Protein AF-A0A524F228-F1 (afdb_monomer_lite)

Radius of gyration: 14.67 Å; chains: 1; bounding box: 42×39×31 Å

pLDDT: mean 87.29, std 14.44, range [35.09, 97.94]

Sequence (107 aa):
MENSSEKLYVGCDLGTSTIKISCGDIKYLIPSIIGEINPGWNEASFDKSLENNLVITEGRDSYYIGELARMQSEVKRALASDGQMKSAEETYIALKAALGLFIDNDG

Foldseek 3Di:
DDPPPPDFDKDWDQDQQWIWIDTVPDIATFGQKKAADDPPDPDDDPDPDLRQAFWDDDPPGIITTGNCRVPGHPGMDGQDDPRGGPDPVVSVRNVVSVVVVPVPPPD

Secondary structure (DSSP, 8-state):
----------EEEE-SSEEEEEETTEEEEEESEEEE--TT--S--S---GGGS-EEEETTEEEEETHHHHHH-SSEEESEETTEES-HHHHHHHHHHHHHTTT----

Structure (mmCIF, N/CA/C/O backbone):
data_AF-A0A524F228-F1
#
_entry.id   AF-A0A524F228-F1
#
loop_
_atom_site.group_PDB
_atom_site.id
_atom_site.type_symbol
_atom_site.label_atom_id
_atom_site.label_alt_id
_atom_site.label_comp_id
_atom_site.label_asym_id
_atom_site.label_entity_id
_atom_site.label_seq_id
_atom_site.pdbx_PDB_ins_code
_atom_site.Cartn_x
_atom_site.Cartn_y
_atom_site.Cartn_z
_atom_site.occupancy
_atom_site.B_iso_or_equiv
_atom_site.auth_seq_id
_atom_site.auth_comp_id
_atom_site.auth_asym_id
_atom_site.auth_atom_id
_atom_site.pdbx_PDB_model_num
ATOM 1 N N . MET A 1 1 ? -28.578 23.673 -5.336 1.00 46.31 1 MET A N 1
ATOM 2 C CA . MET A 1 1 ? -28.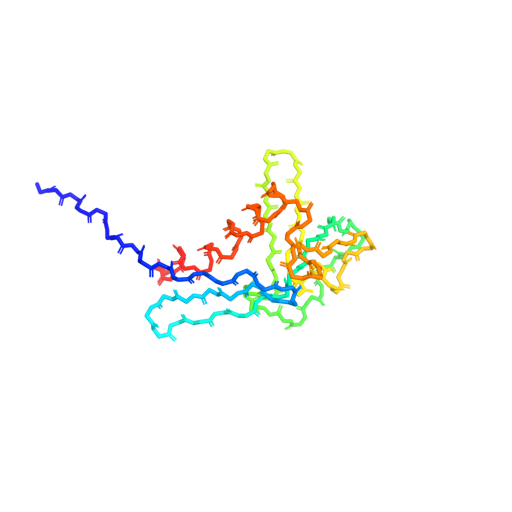356 22.575 -4.376 1.00 46.31 1 MET A CA 1
ATOM 3 C C . MET A 1 1 ? -26.858 22.402 -4.285 1.00 46.31 1 MET A C 1
ATOM 5 O O . MET A 1 1 ? -26.243 22.140 -5.309 1.00 46.31 1 MET A O 1
ATOM 9 N N . GLU A 1 2 ? -26.269 22.698 -3.129 1.00 47.62 2 GLU A N 1
ATOM 10 C CA . GLU A 1 2 ? -24.860 22.394 -2.876 1.00 47.62 2 GLU A CA 1
ATOM 11 C C . GLU A 1 2 ? -24.684 20.879 -2.971 1.00 47.62 2 GLU A C 1
ATOM 13 O O . GLU A 1 2 ? -25.296 20.137 -2.207 1.00 47.62 2 GLU A O 1
ATOM 18 N N . ASN A 1 3 ? -23.863 20.425 -3.918 1.00 51.84 3 ASN A N 1
ATOM 19 C CA . ASN A 1 3 ? -23.225 19.121 -3.806 1.00 51.84 3 ASN A CA 1
ATOM 20 C C . ASN A 1 3 ? -22.257 19.233 -2.626 1.00 51.84 3 ASN A C 1
ATOM 22 O O . ASN A 1 3 ? -21.103 19.629 -2.798 1.00 51.84 3 ASN A O 1
ATOM 26 N N . SER A 1 4 ? -22.726 18.955 -1.410 1.00 56.16 4 SER A N 1
ATOM 27 C CA . SER A 1 4 ? -21.807 18.657 -0.322 1.00 56.16 4 SER A CA 1
ATOM 28 C C . SER A 1 4 ? -21.160 17.328 -0.685 1.00 56.16 4 SER A C 1
ATOM 30 O O . SER A 1 4 ? -21.787 16.283 -0.530 1.00 56.16 4 SER A O 1
ATOM 32 N N . SER A 1 5 ? -19.943 17.367 -1.230 1.00 66.19 5 SER A N 1
ATOM 33 C CA . SER A 1 5 ? -19.104 16.175 -1.328 1.00 66.19 5 SER A CA 1
ATOM 34 C C . SER A 1 5 ? -19.115 15.508 0.043 1.00 66.19 5 SER A C 1
ATOM 36 O O . SER A 1 5 ? -18.739 16.151 1.034 1.00 66.19 5 SER A O 1
ATOM 38 N N . GLU A 1 6 ? -19.614 14.281 0.119 1.00 73.88 6 GLU A N 1
ATOM 39 C CA . GLU A 1 6 ? -19.650 13.544 1.370 1.00 73.88 6 GLU A CA 1
ATOM 40 C C . GLU A 1 6 ? -18.215 13.450 1.905 1.00 73.88 6 GLU A C 1
ATOM 42 O O . GLU A 1 6 ? -17.282 13.076 1.192 1.00 73.88 6 GLU A O 1
ATOM 47 N N . LYS A 1 7 ? -17.997 13.933 3.131 1.00 79.69 7 LYS A N 1
ATOM 48 C CA . LYS A 1 7 ? -16.663 13.939 3.731 1.00 79.69 7 LYS A CA 1
ATOM 49 C C . LYS A 1 7 ? -16.386 12.551 4.283 1.00 79.69 7 LYS A C 1
ATOM 51 O O . LYS A 1 7 ? -17.006 12.149 5.263 1.00 79.69 7 LYS A O 1
ATOM 56 N N . LEU A 1 8 ? -15.418 11.861 3.692 1.00 86.00 8 LEU A N 1
ATOM 57 C CA . LEU A 1 8 ? -14.933 10.590 4.208 1.00 86.00 8 LEU A CA 1
ATOM 58 C C . LEU A 1 8 ? -13.929 10.827 5.346 1.00 86.00 8 LEU A C 1
ATOM 60 O O . LEU A 1 8 ? -12.937 11.540 5.178 1.00 86.00 8 LEU A O 1
ATOM 64 N N . TYR A 1 9 ? -14.175 10.221 6.506 1.00 91.31 9 TYR A N 1
ATOM 65 C CA . TYR A 1 9 ? -13.273 10.283 7.656 1.00 91.31 9 TYR A CA 1
ATOM 66 C C . TYR A 1 9 ? -12.490 8.979 7.766 1.00 91.31 9 TYR A C 1
ATOM 68 O O . TYR A 1 9 ? -13.033 7.958 8.182 1.00 91.31 9 TYR A O 1
ATOM 76 N N . VAL A 1 10 ? -11.203 9.027 7.424 1.00 94.19 10 VAL A N 1
ATOM 77 C CA . VAL A 1 10 ? -10.321 7.857 7.471 1.00 94.19 10 VAL A CA 1
ATOM 78 C C . VAL A 1 10 ? -9.313 8.008 8.605 1.00 94.19 10 VAL A C 1
ATOM 80 O O . VAL A 1 10 ? -8.552 8.974 8.654 1.00 94.19 10 VAL A O 1
ATOM 83 N N . GLY A 1 11 ? -9.298 7.042 9.522 1.00 95.00 11 GLY A N 1
ATOM 84 C CA . GLY A 1 11 ? -8.244 6.898 10.524 1.00 95.00 11 GLY A CA 1
ATOM 85 C C . GLY A 1 11 ? -7.066 6.114 9.950 1.00 95.00 11 GLY A C 1
ATOM 86 O O . GLY A 1 11 ? -7.282 5.072 9.333 1.00 95.00 11 GLY A O 1
ATOM 87 N N . CYS A 1 12 ? -5.839 6.591 10.172 1.00 94.00 12 CYS A N 1
ATOM 88 C CA . CYS A 1 12 ? -4.610 5.949 9.709 1.00 94.00 12 CYS A CA 1
ATOM 89 C C . CYS A 1 12 ? -3.595 5.792 10.852 1.00 94.00 12 CYS A C 1
ATOM 91 O O . CYS A 1 12 ? -3.332 6.746 11.582 1.00 94.00 12 CYS A O 1
ATOM 93 N N . ASP A 1 13 ? -2.994 4.607 10.962 1.00 93.44 13 ASP A N 1
ATOM 94 C CA . ASP A 1 13 ? -1.870 4.289 11.851 1.00 93.44 13 ASP A CA 1
ATOM 95 C C . ASP A 1 13 ? -0.714 3.711 11.021 1.00 93.44 13 ASP A C 1
ATOM 97 O O . ASP A 1 13 ? -0.868 2.700 10.332 1.00 93.44 13 ASP A O 1
ATOM 101 N N . LEU A 1 14 ? 0.443 4.373 11.067 1.00 90.81 14 LEU A N 1
ATOM 102 C CA . LEU A 1 14 ? 1.633 4.022 10.291 1.00 90.81 14 LEU A CA 1
ATOM 103 C C . LEU A 1 14 ? 2.617 3.260 11.180 1.00 90.81 14 LEU A C 1
ATOM 105 O O . LEU A 1 14 ? 3.528 3.834 11.777 1.00 90.81 14 LEU A O 1
ATOM 109 N N . GLY A 1 15 ? 2.418 1.948 11.273 1.00 90.56 15 GLY A N 1
ATOM 110 C CA . GLY A 1 15 ? 3.284 1.061 12.038 1.00 90.56 15 GLY A CA 1
ATOM 111 C C . GLY A 1 15 ? 4.510 0.585 11.255 1.00 90.56 15 GLY A C 1
ATOM 112 O O . GLY A 1 15 ? 4.532 0.552 10.023 1.00 90.56 15 GLY A O 1
ATOM 113 N N . THR A 1 16 ? 5.521 0.117 11.995 1.00 92.94 16 THR A N 1
ATOM 114 C CA . THR A 1 16 ? 6.721 -0.524 11.429 1.00 92.94 16 THR A CA 1
ATOM 115 C C . THR A 1 16 ? 6.383 -1.726 10.551 1.00 92.94 16 THR A C 1
ATOM 117 O O . THR A 1 16 ? 6.942 -1.873 9.473 1.00 92.94 16 THR A O 1
ATOM 120 N N . SER A 1 17 ? 5.457 -2.581 10.982 1.00 93.56 17 SER A N 1
ATOM 121 C CA . SER A 1 17 ? 5.095 -3.782 10.219 1.00 93.56 17 SER A CA 1
ATOM 122 C C . SER A 1 17 ? 3.926 -3.553 9.269 1.00 93.56 17 SER A C 1
ATOM 124 O O . SER A 1 17 ? 3.867 -4.182 8.215 1.00 93.56 17 SER A O 1
ATOM 126 N N . THR A 1 18 ? 2.991 -2.671 9.630 1.00 96.12 18 THR A N 1
ATOM 127 C CA . THR A 1 18 ? 1.723 -2.513 8.910 1.00 96.12 18 THR A CA 1
ATOM 128 C C . THR A 1 18 ? 1.245 -1.070 8.886 1.00 96.12 18 THR A C 1
ATOM 130 O O . THR A 1 18 ? 1.253 -0.406 9.924 1.00 96.12 18 THR A O 1
ATOM 133 N N . ILE A 1 19 ? 0.711 -0.650 7.747 1.00 95.75 19 ILE A N 1
ATOM 134 C CA . ILE A 1 19 ? -0.208 0.477 7.625 1.00 95.75 19 ILE A CA 1
ATOM 135 C C . ILE A 1 19 ? -1.601 -0.029 8.009 1.00 95.75 19 ILE A C 1
ATOM 137 O O . ILE A 1 19 ? -2.078 -1.022 7.456 1.00 95.75 19 ILE A O 1
ATOM 141 N N . LYS A 1 20 ? -2.263 0.636 8.954 1.00 96.25 20 LYS A N 1
ATOM 142 C CA . LYS A 1 20 ? -3.656 0.348 9.312 1.00 96.25 20 LYS A CA 1
ATOM 143 C C . LYS A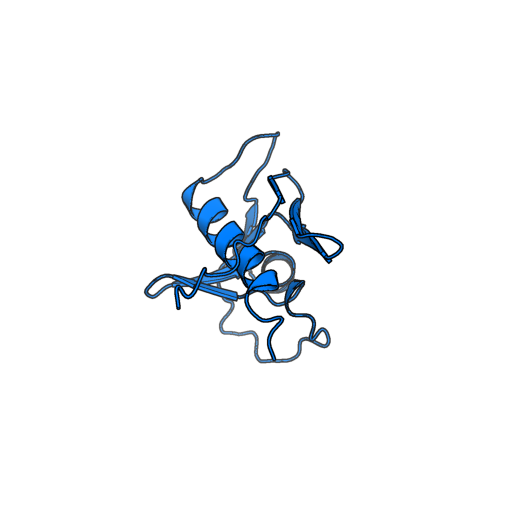 1 20 ? -4.518 1.516 8.883 1.00 96.25 20 LYS A C 1
ATOM 145 O O . LYS A 1 20 ? -4.226 2.653 9.250 1.00 96.25 20 LYS A O 1
ATOM 150 N N . ILE A 1 21 ? -5.586 1.229 8.154 1.00 96.19 21 ILE A N 1
ATOM 151 C CA . ILE A 1 21 ? -6.560 2.237 7.739 1.00 96.19 21 ILE A CA 1
ATOM 152 C C . ILE A 1 21 ? -7.969 1.777 8.090 1.00 96.19 21 ILE A C 1
ATOM 154 O O . ILE A 1 21 ? -8.282 0.587 8.031 1.00 96.19 21 ILE A O 1
ATOM 158 N N . SER A 1 22 ? -8.817 2.718 8.492 1.00 95.56 22 SER A N 1
ATOM 159 C CA . SER A 1 22 ? -10.196 2.426 8.883 1.00 95.56 22 SER A CA 1
ATOM 160 C C . SER A 1 22 ? -11.138 3.567 8.535 1.00 95.56 22 SER A C 1
ATOM 162 O O . SER A 1 22 ? -10.785 4.732 8.716 1.00 95.56 22 SER A O 1
ATOM 164 N N . CYS A 1 23 ? -12.337 3.217 8.083 1.00 93.94 23 CYS A N 1
ATOM 165 C CA . CYS A 1 23 ? -13.437 4.139 7.834 1.00 93.94 23 CYS A CA 1
ATOM 166 C C . CYS A 1 23 ? -14.751 3.442 8.209 1.00 93.94 23 CYS A C 1
ATOM 168 O O . CYS A 1 23 ? -15.148 2.470 7.566 1.00 93.94 23 CYS A O 1
ATOM 170 N N . GLY A 1 24 ? -15.404 3.902 9.281 1.00 89.62 24 GLY A N 1
ATOM 171 C CA . GLY A 1 24 ? -16.558 3.204 9.858 1.00 89.62 24 GLY A CA 1
ATOM 172 C C . GLY A 1 24 ? -16.203 1.771 10.276 1.00 89.62 24 GLY A C 1
ATOM 173 O O . GLY A 1 24 ? -15.252 1.556 11.033 1.00 89.62 24 GLY A O 1
ATOM 174 N N . ASP A 1 25 ? -16.948 0.796 9.756 1.00 91.06 25 ASP A N 1
ATOM 175 C CA . ASP A 1 25 ? -16.740 -0.632 10.031 1.00 91.06 25 ASP A CA 1
ATOM 176 C C . ASP A 1 25 ? -15.689 -1.291 9.123 1.00 91.06 25 ASP A C 1
ATOM 178 O O . ASP A 1 25 ? -15.216 -2.391 9.420 1.00 91.06 25 ASP A O 1
ATOM 182 N N . ILE A 1 26 ? -15.276 -0.616 8.045 1.00 92.81 26 ILE A N 1
ATOM 183 C CA . ILE A 1 26 ? -14.300 -1.139 7.084 1.00 92.81 26 ILE A CA 1
ATOM 184 C C . ILE A 1 26 ? -12.886 -0.856 7.591 1.00 92.81 26 ILE A C 1
ATOM 186 O O . ILE A 1 26 ? -12.553 0.269 7.981 1.00 92.81 26 ILE A O 1
ATOM 190 N N . LYS A 1 27 ? -12.039 -1.890 7.592 1.00 95.62 27 LYS A N 1
ATOM 191 C CA . LYS A 1 27 ? -10.666 -1.837 8.102 1.00 95.62 27 LYS A CA 1
ATOM 192 C C . LYS A 1 27 ? -9.747 -2.651 7.206 1.00 95.62 27 LYS A C 1
ATOM 194 O O . LYS A 1 27 ? -10.068 -3.792 6.891 1.00 95.62 27 LYS A O 1
ATOM 199 N N . TYR A 1 28 ? -8.578 -2.099 6.899 1.00 96.75 28 TYR A N 1
ATOM 200 C CA . TYR A 1 28 ? -7.519 -2.808 6.185 1.00 96.75 28 TYR A CA 1
ATOM 201 C C . TYR A 1 28 ? -6.212 -2.766 6.969 1.00 96.75 28 TYR A C 1
ATOM 203 O O . TYR A 1 28 ? -5.897 -1.790 7.660 1.00 96.75 28 TYR A O 1
ATOM 211 N N . LEU A 1 29 ? -5.451 -3.850 6.845 1.00 97.00 29 LEU A N 1
ATOM 212 C CA . LEU A 1 29 ? -4.128 -4.014 7.426 1.00 97.00 29 LEU A CA 1
ATOM 213 C C . LEU A 1 29 ? -3.163 -4.364 6.295 1.00 97.00 29 LEU A C 1
ATOM 215 O O . LEU A 1 29 ? -3.163 -5.486 5.799 1.00 97.00 29 LEU A O 1
ATOM 219 N N . ILE A 1 30 ? -2.357 -3.395 5.880 1.00 97.31 30 ILE A N 1
ATOM 220 C CA . ILE A 1 30 ? -1.488 -3.505 4.708 1.00 97.31 30 ILE A CA 1
ATOM 221 C C . ILE A 1 30 ? -0.043 -3.607 5.203 1.00 97.31 30 ILE A C 1
ATOM 223 O O . ILE A 1 30 ? 0.347 -2.806 6.056 1.00 97.31 30 ILE A O 1
ATOM 227 N N . PRO A 1 31 ? 0.786 -4.548 4.716 1.00 97.44 31 PRO A N 1
ATOM 228 C CA . PRO A 1 31 ? 2.207 -4.572 5.056 1.00 97.44 31 PRO A CA 1
ATOM 229 C C . PRO A 1 31 ? 2.881 -3.217 4.785 1.00 97.44 31 PRO A C 1
ATOM 231 O O . PRO A 1 31 ? 2.629 -2.576 3.769 1.00 97.44 31 PRO A O 1
ATOM 234 N N . SER A 1 32 ? 3.751 -2.768 5.690 1.00 96.62 32 SER A N 1
ATOM 235 C CA . SER A 1 32 ? 4.428 -1.463 5.600 1.00 96.62 32 SER A CA 1
ATOM 236 C C . SER A 1 32 ? 5.624 -1.523 4.638 1.00 96.62 32 SER A C 1
ATOM 238 O O . SER A 1 32 ? 6.781 -1.355 5.027 1.00 96.62 32 SER A O 1
ATOM 240 N N . ILE A 1 33 ? 5.348 -1.870 3.379 1.00 97.50 33 ILE A N 1
ATOM 241 C CA . ILE A 1 33 ? 6.340 -2.180 2.346 1.00 97.50 33 ILE A CA 1
ATOM 242 C C . ILE A 1 33 ? 5.939 -1.509 1.031 1.00 97.50 33 ILE A C 1
ATOM 244 O O . ILE A 1 33 ? 4.774 -1.547 0.634 1.00 97.50 33 ILE A O 1
ATOM 248 N N . ILE A 1 34 ? 6.928 -0.948 0.342 1.00 97.94 34 ILE A N 1
ATOM 249 C CA . ILE A 1 34 ? 6.848 -0.491 -1.048 1.00 97.94 34 ILE A CA 1
ATOM 250 C C . ILE A 1 34 ? 7.891 -1.240 -1.873 1.00 97.94 34 ILE A C 1
ATOM 252 O O . ILE A 1 34 ? 8.968 -1.575 -1.371 1.00 97.94 34 ILE A O 1
ATOM 256 N N . GLY A 1 35 ? 7.590 -1.516 -3.134 1.00 96.88 35 GLY A N 1
ATOM 257 C CA . GLY A 1 35 ? 8.523 -2.179 -4.030 1.00 96.88 35 GLY A CA 1
ATOM 258 C C . GLY A 1 35 ? 8.338 -1.769 -5.478 1.00 96.88 35 GLY A C 1
ATOM 259 O O . GLY A 1 35 ? 7.297 -1.247 -5.877 1.00 96.88 35 GLY A O 1
ATOM 260 N N . GLU A 1 36 ? 9.384 -1.993 -6.261 1.00 94.81 36 GLU A N 1
ATOM 261 C CA . GLU A 1 36 ? 9.361 -1.755 -7.702 1.00 94.81 36 GLU A CA 1
ATOM 262 C C . GLU A 1 36 ? 8.486 -2.801 -8.401 1.00 94.81 36 GLU A C 1
ATOM 264 O O . GLU A 1 36 ? 8.368 -3.945 -7.940 1.00 94.81 36 GLU A O 1
ATOM 269 N N . ILE A 1 37 ? 7.866 -2.404 -9.514 1.00 91.88 37 ILE A N 1
ATOM 270 C CA . ILE A 1 37 ? 7.156 -3.345 -10.380 1.00 91.88 37 ILE A CA 1
ATOM 271 C C . ILE A 1 37 ? 8.147 -4.368 -10.923 1.00 91.88 37 ILE A C 1
ATOM 273 O O . ILE A 1 37 ? 9.226 -4.015 -11.392 1.00 91.88 37 ILE A O 1
ATOM 277 N N . ASN A 1 38 ? 7.741 -5.636 -10.907 1.00 85.00 38 ASN A N 1
ATOM 278 C CA . ASN A 1 38 ? 8.450 -6.703 -11.595 1.00 85.00 38 ASN A CA 1
ATOM 279 C C . ASN A 1 38 ? 7.826 -6.928 -12.987 1.00 85.00 38 ASN A C 1
ATOM 281 O O . ASN A 1 38 ? 6.734 -7.497 -13.056 1.00 85.00 38 ASN A O 1
ATOM 285 N N . PRO A 1 39 ? 8.494 -6.533 -14.091 1.00 70.38 39 PRO A N 1
ATOM 286 C CA . PRO A 1 39 ? 7.966 -6.702 -15.448 1.00 70.38 39 PRO A CA 1
ATOM 287 C C . PRO A 1 39 ? 7.849 -8.172 -15.875 1.00 70.38 39 PRO A C 1
ATOM 289 O O . PRO A 1 39 ? 7.189 -8.474 -16.863 1.00 70.38 39 PRO A O 1
ATOM 292 N N . GLY A 1 40 ? 8.524 -9.086 -15.168 1.00 69.19 40 GLY A N 1
ATOM 293 C CA . GLY A 1 40 ? 8.471 -10.524 -15.430 1.00 69.19 40 GLY A CA 1
ATOM 294 C C . GLY A 1 40 ? 7.249 -11.220 -14.830 1.00 69.19 40 GLY A C 1
ATOM 295 O O . GLY A 1 40 ? 7.034 -12.402 -15.106 1.00 69.19 40 GLY A O 1
ATOM 296 N N . TRP A 1 41 ? 6.452 -10.525 -14.012 1.00 66.94 41 TRP A N 1
ATOM 297 C CA . TRP A 1 41 ? 5.261 -11.099 -13.401 1.00 66.94 41 TRP A CA 1
ATOM 298 C C . TRP A 1 41 ? 4.029 -10.870 -14.280 1.00 66.94 41 TRP A C 1
ATOM 300 O O . TRP A 1 41 ? 3.470 -9.778 -14.320 1.00 66.94 41 TRP A O 1
ATOM 310 N N . ASN A 1 42 ? 3.597 -11.929 -14.963 1.00 59.78 42 ASN A N 1
ATOM 311 C CA . ASN A 1 42 ? 2.392 -11.939 -15.784 1.00 59.78 42 ASN A CA 1
ATOM 312 C C . ASN A 1 42 ? 1.287 -12.746 -15.076 1.00 59.78 42 ASN A C 1
ATOM 314 O O . ASN A 1 42 ? 1.209 -13.965 -15.208 1.00 59.78 42 ASN A O 1
ATOM 318 N N . GLU A 1 43 ? 0.449 -12.046 -14.310 1.00 56.47 43 GLU A N 1
ATOM 319 C CA . GLU A 1 43 ? -0.995 -12.321 -14.195 1.00 56.47 43 GLU A CA 1
ATOM 320 C C . GLU A 1 43 ? -1.456 -13.701 -13.680 1.00 56.47 43 GLU A C 1
ATOM 322 O O . GLU A 1 43 ? -2.439 -14.264 -14.164 1.00 56.47 43 GLU A O 1
ATOM 327 N N . ALA A 1 44 ? -0.833 -14.235 -12.629 1.00 55.06 44 ALA A N 1
ATOM 328 C CA . ALA A 1 44 ? -1.397 -15.377 -11.899 1.00 55.06 44 ALA A CA 1
ATOM 329 C C . ALA A 1 44 ? -1.433 -15.129 -10.386 1.00 55.06 44 ALA A C 1
ATOM 331 O O . ALA A 1 44 ? -0.923 -15.926 -9.599 1.00 55.06 44 ALA A O 1
ATOM 332 N N . SER 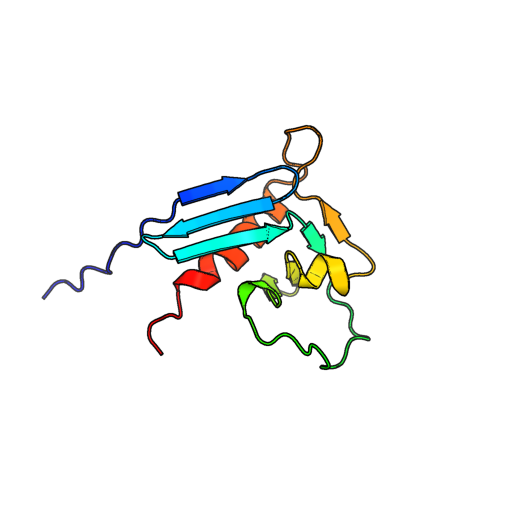A 1 45 ? -2.030 -14.011 -9.957 1.00 62.44 45 SER A N 1
ATOM 333 C CA . SER A 1 45 ? -2.463 -13.909 -8.562 1.00 62.44 45 SER A CA 1
ATOM 334 C C . SER A 1 45 ? -3.788 -14.649 -8.426 1.00 62.44 45 SER A C 1
ATOM 336 O O . SER A 1 45 ? -4.786 -14.293 -9.051 1.00 62.44 45 SER A O 1
ATOM 338 N N . PHE A 1 46 ? -3.798 -15.715 -7.625 1.00 72.44 46 PHE A N 1
ATOM 339 C CA . PHE A 1 46 ? -5.043 -16.378 -7.228 1.00 72.44 46 PHE A CA 1
ATOM 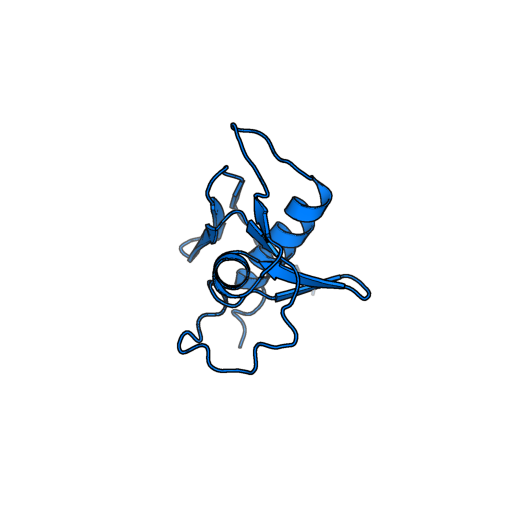340 C C . PHE A 1 46 ? -5.897 -15.477 -6.328 1.00 72.44 46 PHE A C 1
ATOM 342 O O . PHE A 1 46 ? -7.105 -15.688 -6.215 1.00 72.44 46 PHE A O 1
ATOM 349 N N . ASP A 1 47 ? -5.270 -14.479 -5.706 1.00 84.25 47 ASP A N 1
ATOM 350 C CA . ASP A 1 47 ? -5.931 -13.497 -4.873 1.00 84.25 47 ASP A CA 1
ATOM 351 C C . ASP A 1 47 ? -6.417 -12.321 -5.723 1.00 84.25 47 ASP A C 1
ATOM 353 O O . ASP A 1 47 ? -5.626 -11.643 -6.377 1.00 84.25 47 ASP A O 1
ATOM 357 N N . LYS A 1 48 ? -7.729 -12.083 -5.702 1.00 84.75 48 LYS A N 1
ATOM 358 C CA . LYS A 1 48 ? -8.392 -10.995 -6.434 1.00 84.75 48 LYS A CA 1
ATOM 359 C C . LYS A 1 48 ? -8.775 -9.815 -5.538 1.00 84.75 48 LYS A C 1
ATOM 361 O O . LYS A 1 48 ? -9.411 -8.884 -6.022 1.00 84.75 48 LYS A O 1
ATOM 366 N N . SER A 1 49 ? -8.447 -9.871 -4.249 1.00 90.81 49 SER A N 1
ATOM 367 C CA . SER A 1 49 ? -8.739 -8.794 -3.305 1.00 90.81 49 SER A CA 1
ATOM 368 C C . SER A 1 49 ? -7.870 -7.571 -3.609 1.00 90.81 49 SER A C 1
ATOM 370 O O . SER A 1 49 ? -6.668 -7.691 -3.864 1.00 90.81 49 SER A O 1
ATOM 372 N N . LEU A 1 50 ? -8.475 -6.384 -3.650 1.00 91.31 50 LEU A N 1
ATOM 373 C CA . LEU A 1 50 ? -7.765 -5.168 -4.048 1.00 91.31 50 LEU A CA 1
ATOM 374 C C . LEU A 1 50 ? -6.690 -4.800 -3.017 1.00 91.31 50 LEU A C 1
ATOM 376 O O . LEU A 1 50 ? -5.587 -4.403 -3.386 1.00 91.31 50 LEU A O 1
ATOM 380 N N . GLU A 1 51 ? -6.974 -5.011 -1.732 1.00 94.06 51 GLU A N 1
ATOM 381 C CA . GLU A 1 51 ? -6.072 -4.736 -0.613 1.00 94.06 51 GLU A CA 1
ATOM 382 C C . GLU A 1 51 ? -4.764 -5.538 -0.661 1.00 94.06 51 GLU A C 1
ATOM 384 O O . GLU A 1 51 ? -3.741 -5.059 -0.164 1.00 94.06 51 GLU A O 1
ATOM 389 N N . ASN A 1 52 ? -4.762 -6.707 -1.310 1.00 94.38 52 ASN A N 1
ATOM 390 C CA . ASN A 1 52 ? -3.561 -7.524 -1.488 1.00 94.38 52 ASN A CA 1
ATOM 391 C C . ASN A 1 52 ? -2.868 -7.300 -2.838 1.00 94.38 52 ASN A C 1
ATOM 393 O O . ASN A 1 52 ? -1.746 -7.767 -3.031 1.00 94.38 52 ASN A O 1
ATOM 397 N N . ASN A 1 53 ? -3.495 -6.560 -3.755 1.00 93.06 53 ASN A N 1
ATOM 398 C CA . ASN A 1 53 ? -3.009 -6.320 -5.115 1.00 93.06 53 ASN A CA 1
ATOM 399 C C . ASN A 1 53 ? -2.835 -4.818 -5.411 1.00 93.06 53 ASN A C 1
ATOM 401 O O . ASN A 1 53 ? -3.090 -4.356 -6.522 1.00 93.06 53 ASN A O 1
ATOM 405 N N . LEU A 1 54 ? -2.398 -4.043 -4.414 1.00 94.81 54 LEU A N 1
ATOM 406 C CA . LEU A 1 54 ? -2.238 -2.597 -4.544 1.00 94.81 54 LEU A CA 1
ATOM 407 C C . LEU A 1 54 ? -1.078 -2.219 -5.473 1.00 94.81 54 LEU A C 1
ATOM 409 O O . LEU A 1 54 ? 0.095 -2.490 -5.190 1.00 94.81 54 LEU A O 1
ATOM 413 N N . VAL A 1 55 ? -1.427 -1.500 -6.538 1.00 94.62 55 VAL A N 1
ATOM 414 C CA . VAL A 1 55 ? -0.502 -0.833 -7.456 1.00 94.62 55 VAL A CA 1
ATOM 415 C C . VAL A 1 55 ? -0.862 0.644 -7.498 1.00 94.62 55 VAL A C 1
ATOM 417 O O . VAL A 1 55 ? -2.036 0.994 -7.611 1.00 94.62 55 VAL A O 1
ATOM 420 N N . ILE A 1 56 ? 0.139 1.514 -7.423 1.00 95.38 56 ILE A N 1
ATOM 421 C CA . ILE A 1 56 ? -0.052 2.954 -7.607 1.00 95.38 56 ILE A CA 1
ATOM 422 C C . ILE A 1 56 ? 0.922 3.488 -8.647 1.00 95.38 56 ILE A C 1
ATOM 424 O O . ILE A 1 56 ? 2.099 3.127 -8.648 1.00 95.38 56 ILE A O 1
ATOM 428 N N . THR A 1 57 ? 0.418 4.359 -9.518 1.00 95.00 57 THR A N 1
ATOM 429 C CA . THR A 1 57 ? 1.199 5.058 -10.539 1.00 95.00 57 THR A CA 1
ATOM 430 C C . THR A 1 57 ? 1.312 6.530 -10.170 1.00 95.00 57 THR A C 1
ATOM 432 O O . THR A 1 57 ? 0.307 7.220 -10.014 1.00 95.00 57 THR A O 1
ATOM 435 N N . GLU A 1 58 ? 2.544 7.018 -10.062 1.00 91.44 58 GLU A N 1
ATOM 436 C CA . GLU A 1 58 ? 2.880 8.405 -9.750 1.00 91.44 58 GLU A CA 1
ATOM 437 C C . GLU A 1 58 ? 3.744 8.973 -10.875 1.00 91.44 58 GLU A C 1
ATOM 439 O O . GLU A 1 58 ? 4.928 8.666 -11.018 1.00 91.44 58 GLU A O 1
ATOM 444 N N . GLY A 1 59 ? 3.133 9.793 -11.732 1.00 91.00 59 GLY A N 1
ATOM 445 C CA . GLY A 1 59 ? 3.802 10.314 -12.920 1.00 91.00 59 GLY A CA 1
ATOM 446 C C . GLY A 1 59 ? 4.149 9.200 -13.910 1.00 91.00 59 GLY A C 1
ATOM 447 O O . GLY A 1 59 ? 3.275 8.718 -14.626 1.00 91.00 59 GLY A O 1
ATOM 448 N N . ARG A 1 60 ? 5.436 8.844 -13.997 1.00 90.94 60 ARG A N 1
ATOM 449 C CA . ARG A 1 60 ? 5.943 7.784 -14.892 1.00 90.94 60 ARG A CA 1
ATOM 450 C C . ARG A 1 60 ? 6.301 6.499 -14.159 1.00 90.94 60 ARG A C 1
ATOM 452 O O . ARG A 1 60 ? 6.516 5.483 -14.813 1.00 90.94 60 ARG A O 1
ATOM 459 N N . ASP A 1 61 ? 6.358 6.560 -12.838 1.00 93.06 61 ASP A N 1
ATOM 460 C CA . ASP A 1 61 ? 6.783 5.450 -12.011 1.00 93.06 61 ASP A CA 1
ATOM 461 C C . ASP A 1 61 ? 5.559 4.734 -11.461 1.00 93.06 61 ASP A C 1
ATOM 463 O O . ASP A 1 61 ? 4.492 5.319 -11.261 1.00 93.06 61 ASP A O 1
ATOM 467 N N . SER A 1 62 ? 5.691 3.432 -11.259 1.00 95.19 62 SER A N 1
ATOM 468 C CA . SER A 1 62 ? 4.650 2.629 -10.640 1.00 95.19 62 SER A CA 1
ATOM 469 C C . SER A 1 62 ? 5.261 1.736 -9.580 1.00 95.19 62 SER A C 1
ATOM 471 O O . SER A 1 62 ? 6.403 1.288 -9.704 1.00 95.19 62 SER A O 1
ATOM 473 N N . TYR A 1 63 ? 4.485 1.498 -8.533 1.00 96.69 63 TYR A N 1
ATOM 474 C CA . TYR A 1 63 ? 4.947 0.831 -7.330 1.00 96.69 63 TYR A CA 1
ATOM 475 C C . TYR A 1 63 ? 3.937 -0.217 -6.899 1.00 96.69 63 TYR A C 1
ATOM 477 O O . TYR A 1 63 ? 2.728 0.023 -6.920 1.00 96.69 63 TYR A O 1
ATOM 485 N N . TYR A 1 64 ? 4.448 -1.359 -6.456 1.00 96.62 64 TYR A N 1
ATOM 486 C CA . TYR A 1 64 ? 3.671 -2.306 -5.675 1.00 96.62 64 TYR A CA 1
ATOM 487 C C . TYR A 1 64 ? 3.693 -1.877 -4.215 1.00 96.62 64 TYR A C 1
ATOM 489 O O . TYR A 1 64 ? 4.735 -1.459 -3.697 1.00 96.62 64 TYR A O 1
ATOM 497 N N . ILE A 1 65 ? 2.552 -2.013 -3.545 1.00 97.44 65 ILE A N 1
ATOM 498 C CA . ILE A 1 65 ? 2.382 -1.654 -2.136 1.00 97.44 65 ILE A CA 1
ATOM 499 C C . ILE A 1 65 ? 1.929 -2.882 -1.349 1.00 97.44 65 ILE A C 1
ATOM 501 O O . ILE A 1 65 ? 1.158 -3.711 -1.834 1.00 97.44 65 ILE A O 1
ATOM 505 N N . GLY A 1 66 ? 2.415 -3.007 -0.117 1.00 97.00 66 GLY A N 1
ATOM 506 C CA . GLY A 1 66 ? 1.934 -4.004 0.824 1.00 97.00 66 GLY A CA 1
ATOM 507 C C . GLY A 1 66 ? 2.225 -5.435 0.398 1.00 97.00 66 GLY A C 1
ATOM 508 O O . GLY A 1 66 ? 3.380 -5.818 0.203 1.00 97.00 66 GLY A O 1
ATOM 509 N N . GLU A 1 67 ? 1.171 -6.241 0.312 1.00 96.19 67 GLU A N 1
ATOM 510 C CA . GLU A 1 67 ? 1.281 -7.677 0.067 1.00 96.19 67 GLU A CA 1
ATOM 511 C C . GLU A 1 67 ? 1.838 -7.982 -1.328 1.00 96.19 67 GLU A C 1
ATOM 513 O O . GLU A 1 67 ? 2.750 -8.801 -1.465 1.00 96.19 67 GLU A O 1
ATOM 518 N N . LEU A 1 68 ? 1.399 -7.238 -2.345 1.00 94.44 68 LEU A N 1
ATOM 519 C CA . LEU A 1 68 ? 1.915 -7.387 -3.702 1.00 94.44 68 LEU A CA 1
ATOM 520 C C . LEU A 1 68 ? 3.413 -7.066 -3.772 1.00 94.44 68 LEU A C 1
ATOM 522 O O . LEU A 1 68 ? 4.180 -7.822 -4.366 1.00 94.44 68 LEU A O 1
ATOM 526 N N . ALA A 1 69 ? 3.855 -6.004 -3.091 1.00 95.75 69 ALA A N 1
ATOM 527 C CA . ALA A 1 69 ? 5.274 -5.656 -2.997 1.00 95.75 69 ALA A CA 1
ATOM 528 C C . ALA A 1 69 ? 6.074 -6.750 -2.282 1.00 95.75 69 ALA A C 1
ATOM 530 O O . ALA A 1 69 ? 7.153 -7.156 -2.718 1.00 95.75 69 ALA A O 1
ATOM 531 N N . ARG A 1 70 ? 5.530 -7.256 -1.169 1.00 94.94 70 ARG A N 1
ATOM 532 C CA . ARG A 1 70 ? 6.145 -8.320 -0.372 1.00 94.94 70 ARG A CA 1
ATOM 533 C C . ARG A 1 70 ? 6.380 -9.574 -1.210 1.00 94.94 70 ARG A C 1
ATOM 535 O O . ARG A 1 70 ? 7.446 -10.182 -1.079 1.00 94.94 70 ARG A O 1
ATOM 542 N N . MET A 1 71 ? 5.411 -9.933 -2.045 1.00 92.69 71 MET A N 1
ATOM 543 C CA . MET A 1 71 ? 5.402 -11.156 -2.843 1.00 92.69 71 MET A CA 1
ATOM 544 C C . MET A 1 71 ? 6.183 -11.026 -4.155 1.00 92.69 71 MET A C 1
ATOM 546 O O . MET A 1 71 ? 6.941 -11.933 -4.484 1.00 92.69 71 MET A O 1
ATOM 550 N N . GLN A 1 72 ? 6.013 -9.921 -4.887 1.00 91.94 72 GLN A N 1
ATOM 551 C CA . GLN A 1 72 ? 6.422 -9.830 -6.296 1.00 91.94 72 GLN A CA 1
ATOM 552 C C . GLN A 1 72 ? 7.619 -8.919 -6.559 1.00 91.94 72 GLN A C 1
ATOM 554 O O . GLN A 1 72 ? 8.312 -9.106 -7.561 1.00 91.94 72 GLN A O 1
ATOM 559 N N . SER A 1 73 ? 7.890 -7.947 -5.685 1.00 93.38 73 SER A N 1
ATOM 560 C CA . SER A 1 73 ? 9.024 -7.047 -5.885 1.00 93.38 73 SER A CA 1
ATOM 561 C C . SER A 1 73 ? 10.336 -7.721 -5.487 1.00 93.38 73 SER A C 1
ATOM 563 O O . SER A 1 73 ? 10.502 -8.194 -4.353 1.00 93.38 73 SER A O 1
ATOM 565 N N . GLU A 1 74 ? 11.290 -7.714 -6.419 1.00 92.69 74 GLU A N 1
ATOM 566 C CA . GLU A 1 74 ? 12.685 -8.084 -6.160 1.00 92.69 74 GLU A CA 1
ATOM 567 C C . GLU A 1 74 ? 13.355 -7.031 -5.274 1.00 92.69 74 GLU A C 1
ATOM 569 O O . GLU A 1 74 ? 13.971 -7.354 -4.257 1.00 92.69 74 GLU A O 1
ATOM 574 N N . VAL A 1 75 ? 13.151 -5.756 -5.620 1.00 93.50 75 VAL A N 1
ATOM 575 C CA . VAL A 1 75 ? 13.587 -4.601 -4.835 1.00 93.50 75 VAL A CA 1
ATOM 576 C C . VAL A 1 75 ? 12.401 -4.062 -4.043 1.00 93.50 75 VAL A C 1
ATOM 578 O O . VAL A 1 75 ? 11.463 -3.493 -4.603 1.00 93.50 75 VAL A O 1
ATOM 581 N N . LYS A 1 76 ? 12.450 -4.235 -2.720 1.00 95.44 76 LYS A N 1
ATOM 582 C CA . LYS A 1 76 ? 11.428 -3.755 -1.781 1.00 95.44 76 LYS A CA 1
ATOM 583 C C . LYS A 1 76 ? 12.041 -3.143 -0.534 1.00 95.44 76 LYS A C 1
ATOM 585 O O . LYS A 1 76 ? 13.115 -3.549 -0.090 1.00 95.44 76 LYS A O 1
ATOM 590 N N . ARG A 1 77 ? 11.349 -2.157 0.026 1.00 96.12 77 ARG A N 1
ATOM 591 C CA . ARG A 1 77 ? 11.800 -1.338 1.152 1.00 96.12 77 ARG A CA 1
ATOM 592 C C . ARG A 1 77 ? 10.698 -1.261 2.199 1.00 96.12 77 ARG A C 1
ATOM 594 O O . ARG A 1 77 ? 9.520 -1.143 1.869 1.00 96.12 77 ARG A O 1
ATOM 601 N N . ALA A 1 78 ? 11.090 -1.344 3.466 1.00 96.00 78 ALA A N 1
ATOM 602 C CA . ALA A 1 78 ? 10.182 -1.081 4.573 1.00 96.00 78 ALA A CA 1
ATOM 603 C C . ALA A 1 78 ? 9.937 0.429 4.679 1.00 96.00 78 ALA A C 1
ATOM 605 O O . ALA A 1 78 ? 10.888 1.213 4.673 1.00 96.00 78 ALA A O 1
ATOM 606 N N . LEU A 1 79 ? 8.675 0.829 4.813 1.00 96.12 79 LEU A N 1
ATOM 607 C CA . LEU A 1 79 ? 8.286 2.237 4.948 1.00 96.12 79 LEU A CA 1
ATOM 608 C C . LEU A 1 79 ? 8.629 2.788 6.336 1.00 96.12 79 LEU A C 1
ATOM 610 O O . LEU A 1 79 ? 8.915 3.976 6.495 1.00 96.12 79 LEU A O 1
ATOM 614 N N . ALA A 1 80 ? 8.672 1.910 7.338 1.00 91.69 80 ALA A N 1
ATOM 615 C CA . ALA A 1 80 ? 9.125 2.215 8.684 1.00 91.69 80 ALA A CA 1
ATOM 616 C C . ALA A 1 80 ? 9.973 1.066 9.260 1.00 91.69 80 ALA A C 1
ATOM 618 O O . ALA A 1 80 ? 9.738 -0.102 8.973 1.00 91.69 80 ALA A O 1
ATOM 619 N N . SER A 1 81 ? 10.957 1.398 10.098 1.00 88.56 81 SER A N 1
ATOM 620 C CA . SER A 1 81 ? 11.728 0.452 10.927 1.00 88.56 81 SER A CA 1
ATOM 621 C C . SER A 1 81 ? 12.133 1.145 12.216 1.00 88.56 81 SER A C 1
ATOM 623 O O . SER A 1 81 ? 12.306 2.363 12.226 1.00 88.56 81 SER A O 1
ATOM 625 N N . ASP A 1 82 ? 12.292 0.379 13.294 1.00 88.00 82 ASP A N 1
ATOM 626 C CA . ASP A 1 82 ? 12.774 0.891 14.584 1.00 88.00 82 ASP A CA 1
ATOM 627 C C . ASP A 1 82 ? 11.894 2.028 15.141 1.00 88.00 82 ASP A C 1
ATOM 629 O O . ASP A 1 82 ? 12.375 2.983 15.747 1.00 88.00 82 ASP A O 1
ATOM 633 N N . GLY A 1 83 ? 10.581 1.949 14.886 1.00 82.25 83 GLY A N 1
ATOM 634 C CA . GLY A 1 83 ? 9.610 2.969 15.290 1.00 82.25 83 GLY A CA 1
ATOM 635 C C . GLY A 1 83 ? 9.690 4.284 14.506 1.00 82.25 83 GLY A C 1
ATOM 636 O O . GLY A 1 83 ? 9.055 5.257 14.904 1.00 82.25 83 GLY A O 1
ATOM 637 N N . GLN A 1 84 ? 10.450 4.338 13.406 1.00 87.19 84 GLN A N 1
ATOM 638 C CA . GLN A 1 84 ? 10.633 5.543 12.596 1.00 87.19 84 GLN A CA 1
ATOM 639 C C . GLN A 1 84 ? 10.322 5.295 11.118 1.00 87.19 84 GLN A C 1
ATOM 641 O O . GLN A 1 84 ? 10.658 4.247 10.564 1.00 87.19 84 GLN A O 1
ATOM 646 N N . MET A 1 85 ? 9.713 6.285 10.462 1.00 91.44 85 MET A N 1
ATOM 647 C CA . MET A 1 85 ? 9.538 6.285 9.006 1.00 91.44 85 MET A CA 1
ATOM 648 C C . MET A 1 85 ? 10.894 6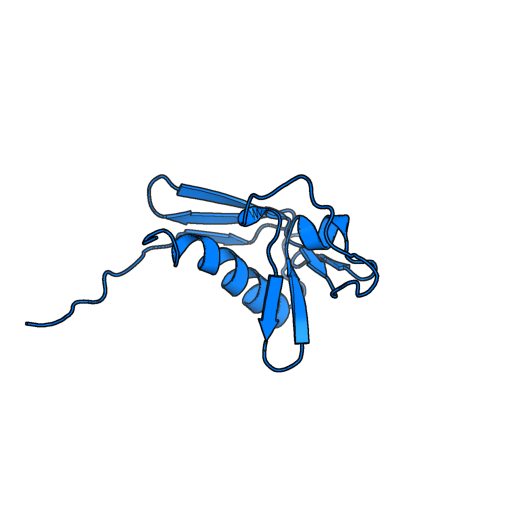.419 8.303 1.00 91.44 85 MET A C 1
ATOM 650 O O . MET A 1 85 ? 11.738 7.208 8.726 1.00 91.44 85 MET A O 1
ATOM 654 N N . LYS A 1 86 ? 11.093 5.667 7.216 1.00 93.31 86 LYS A N 1
ATOM 655 C CA . LYS A 1 86 ? 12.330 5.696 6.415 1.00 93.31 86 LYS A CA 1
ATOM 656 C C . LYS A 1 86 ? 12.300 6.757 5.322 1.00 93.31 86 LYS A C 1
ATOM 658 O O . LYS A 1 86 ? 13.319 7.391 5.070 1.00 93.31 86 LYS A O 1
ATOM 663 N N . SER A 1 87 ? 11.138 6.965 4.710 1.00 94.00 87 SER A N 1
ATOM 664 C CA . SER A 1 87 ? 10.921 7.994 3.696 1.00 94.00 87 SER A CA 1
ATOM 665 C C . SER A 1 87 ? 9.502 8.538 3.803 1.00 94.00 87 SER A C 1
ATOM 667 O O . SER A 1 87 ? 8.531 7.783 3.731 1.00 94.00 87 SER A O 1
ATOM 669 N N . ALA A 1 88 ? 9.380 9.855 3.975 1.00 92.88 88 ALA A N 1
ATOM 670 C CA . ALA A 1 88 ? 8.081 10.524 3.989 1.00 92.88 88 ALA A CA 1
ATOM 671 C C . ALA A 1 88 ? 7.386 10.429 2.621 1.00 92.88 88 ALA A C 1
ATOM 673 O O . ALA A 1 88 ? 6.174 10.252 2.562 1.00 92.88 88 ALA A O 1
ATOM 674 N N . GLU A 1 89 ? 8.158 10.493 1.534 1.00 94.56 89 GLU A N 1
ATOM 675 C CA . GLU A 1 89 ? 7.653 10.407 0.164 1.00 94.56 89 GLU A CA 1
ATOM 676 C C . GLU A 1 89 ? 7.071 9.023 -0.134 1.00 94.56 89 GLU A C 1
ATOM 678 O O . GLU A 1 89 ? 5.909 8.909 -0.512 1.00 94.56 89 GLU A O 1
ATOM 683 N N . GLU A 1 90 ? 7.830 7.957 0.124 1.00 95.38 90 GLU A N 1
ATOM 684 C CA . GLU A 1 90 ? 7.354 6.590 -0.119 1.00 95.38 90 GLU A CA 1
ATOM 685 C C . GLU A 1 90 ? 6.164 6.238 0.778 1.00 95.38 90 GLU A C 1
ATOM 687 O O . GLU A 1 90 ? 5.221 5.576 0.347 1.00 95.38 90 GLU A O 1
ATOM 692 N N . THR A 1 91 ? 6.172 6.733 2.019 1.00 94.75 91 THR A N 1
ATOM 693 C CA . THR A 1 91 ? 5.041 6.561 2.937 1.00 94.75 91 THR A CA 1
ATOM 694 C C . THR A 1 91 ? 3.799 7.279 2.417 1.00 94.75 91 THR A C 1
ATOM 696 O O . THR A 1 91 ? 2.702 6.730 2.484 1.00 94.75 91 THR A O 1
ATOM 699 N N . TYR A 1 92 ? 3.955 8.478 1.854 1.00 95.44 92 TYR A N 1
ATOM 700 C CA . TYR A 1 92 ? 2.854 9.212 1.237 1.00 95.44 92 TYR A CA 1
ATOM 701 C C . TYR A 1 92 ? 2.292 8.481 0.008 1.00 95.44 92 TYR A C 1
ATOM 703 O O . TYR A 1 92 ? 1.074 8.399 -0.147 1.00 95.44 92 TYR A O 1
ATOM 711 N N . ILE A 1 93 ? 3.151 7.892 -0.828 1.00 96.75 93 ILE A N 1
ATOM 712 C CA . ILE A 1 93 ? 2.743 7.061 -1.974 1.00 96.75 93 ILE A CA 1
ATOM 713 C C . ILE A 1 93 ? 1.935 5.845 -1.500 1.00 96.75 93 ILE A C 1
ATOM 715 O O . ILE A 1 93 ? 0.821 5.616 -1.973 1.00 96.75 93 ILE A O 1
ATOM 719 N N . ALA A 1 94 ? 2.448 5.102 -0.519 1.00 96.56 94 ALA A N 1
ATOM 720 C CA . ALA A 1 94 ? 1.754 3.941 0.032 1.00 96.56 94 ALA A CA 1
ATOM 721 C C . ALA A 1 94 ? 0.417 4.312 0.689 1.00 96.56 94 ALA A C 1
ATOM 723 O O . ALA A 1 94 ? -0.569 3.588 0.545 1.00 96.56 94 ALA A O 1
ATOM 724 N N . LEU A 1 95 ? 0.358 5.461 1.367 1.00 95.44 95 LEU A N 1
ATOM 725 C CA . LEU A 1 95 ? -0.872 5.955 1.974 1.00 95.44 95 LEU A CA 1
ATOM 726 C C . LEU A 1 95 ? -1.922 6.321 0.920 1.00 95.44 95 LEU A C 1
ATOM 728 O O . LEU A 1 95 ? -3.090 5.998 1.110 1.00 95.44 95 LEU A O 1
ATOM 732 N N . LYS A 1 96 ? -1.532 6.937 -0.203 1.00 95.56 96 LYS A N 1
ATOM 733 C CA . LYS A 1 96 ? -2.456 7.197 -1.321 1.00 95.56 96 LYS A CA 1
ATOM 734 C C . LYS A 1 96 ? -3.055 5.906 -1.874 1.00 95.56 96 LYS A C 1
ATOM 736 O O . LYS A 1 96 ? -4.265 5.845 -2.071 1.00 95.56 96 LYS A O 1
ATOM 741 N N . ALA A 1 97 ? -2.234 4.869 -2.052 1.00 95.75 97 ALA A N 1
ATOM 742 C CA . ALA A 1 97 ? -2.709 3.562 -2.505 1.00 95.75 97 ALA A CA 1
ATOM 743 C C . ALA A 1 97 ? -3.707 2.949 -1.510 1.00 95.75 97 ALA A C 1
ATOM 745 O O . ALA A 1 97 ? -4.778 2.495 -1.902 1.00 95.75 97 ALA A O 1
ATOM 746 N N . ALA A 1 98 ? -3.388 3.005 -0.213 1.00 95.44 98 ALA A N 1
ATOM 747 C CA . ALA A 1 98 ? -4.260 2.522 0.852 1.00 95.44 98 ALA A CA 1
ATOM 748 C C . ALA A 1 98 ? -5.599 3.282 0.896 1.00 95.44 98 ALA A C 1
ATOM 750 O O . ALA A 1 98 ? -6.656 2.665 0.994 1.00 95.44 98 ALA A O 1
ATOM 751 N N . LEU A 1 99 ? -5.577 4.614 0.780 1.00 94.12 99 LEU A N 1
ATOM 752 C CA . LEU A 1 99 ? -6.789 5.442 0.749 1.00 94.12 99 LEU A CA 1
ATOM 753 C C . LEU A 1 99 ? -7.692 5.125 -0.452 1.00 94.12 99 LEU A C 1
ATOM 755 O O . LEU A 1 99 ? -8.911 5.243 -0.332 1.00 94.12 99 LEU A O 1
ATOM 759 N N . GLY A 1 100 ? -7.116 4.667 -1.568 1.00 92.81 100 GLY A N 1
ATOM 760 C CA . GLY A 1 100 ? -7.857 4.196 -2.739 1.00 92.81 100 GLY A CA 1
ATOM 761 C C . GLY A 1 100 ? -8.864 3.083 -2.430 1.00 92.81 100 GLY A C 1
ATOM 762 O O . GLY A 1 100 ? -9.914 3.032 -3.062 1.00 92.81 100 GLY A O 1
ATOM 763 N N . LEU A 1 101 ? -8.621 2.268 -1.394 1.00 93.19 101 LEU A N 1
ATOM 764 C CA . LEU A 1 101 ? -9.518 1.179 -0.975 1.00 93.19 101 LEU A CA 1
ATOM 765 C C . LEU A 1 101 ? -10.894 1.640 -0.472 1.00 93.19 101 LEU A C 1
ATOM 767 O O . LEU A 1 101 ? -11.782 0.810 -0.286 1.00 93.19 101 LEU A O 1
ATOM 771 N N . PHE A 1 102 ? -11.072 2.935 -0.212 1.00 90.62 102 PHE A N 1
ATOM 772 C CA . PHE A 1 102 ? -12.353 3.495 0.219 1.00 90.62 102 PHE A CA 1
ATOM 773 C C . PHE A 1 102 ? -13.037 4.357 -0.845 1.00 90.62 102 PHE A C 1
ATOM 775 O O . PHE A 1 102 ? -14.158 4.799 -0.616 1.00 90.62 102 PHE A O 1
ATOM 782 N N . ILE A 1 103 ? -12.372 4.630 -1.970 1.00 79.81 103 ILE A N 1
ATOM 783 C CA . ILE A 1 103 ? -12.860 5.579 -2.982 1.00 79.81 103 ILE A CA 1
ATOM 784 C C . ILE A 1 103 ? -13.778 4.896 -4.013 1.00 79.81 103 ILE A C 1
ATOM 786 O O . ILE A 1 103 ? -14.504 5.593 -4.710 1.00 79.81 103 ILE A O 1
ATOM 790 N N . ASP A 1 104 ? -13.820 3.559 -4.058 1.00 61.28 104 ASP A N 1
ATOM 791 C CA . ASP A 1 104 ? -14.508 2.802 -5.120 1.00 61.28 104 ASP A CA 1
ATOM 792 C C . ASP A 1 104 ? -15.572 1.807 -4.611 1.00 61.28 104 ASP A C 1
ATOM 794 O O . ASP A 1 104 ? -15.851 0.792 -5.241 1.00 61.28 104 ASP A O 1
ATOM 798 N N . ASN A 1 105 ? -16.190 2.077 -3.454 1.00 51.91 105 ASN A N 1
ATOM 799 C CA . ASN A 1 105 ? -17.343 1.289 -2.983 1.00 51.91 105 ASN A CA 1
ATOM 800 C C . ASN A 1 105 ? -18.695 1.732 -3.595 1.00 51.91 10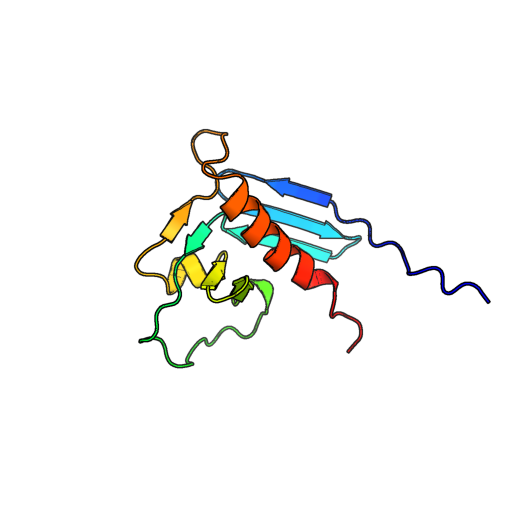5 ASN A C 1
ATOM 802 O O . ASN A 1 105 ? -19.726 1.195 -3.198 1.00 51.91 105 ASN A O 1
ATOM 806 N N . ASP A 1 106 ? -18.692 2.648 -4.572 1.00 37.28 106 ASP A N 1
ATOM 807 C CA . ASP A 1 106 ? -19.865 3.070 -5.362 1.00 37.28 106 ASP A CA 1
ATOM 808 C C . ASP A 1 106 ? -19.850 2.450 -6.779 1.00 37.28 106 ASP A C 1
ATOM 810 O O . ASP A 1 106 ? -19.957 3.150 -7.790 1.00 37.28 106 ASP A O 1
ATOM 814 N N . GLY A 1 107 ? -19.680 1.125 -6.852 1.00 35.09 107 GLY A N 1
ATOM 815 C CA . GLY A 1 107 ? -19.868 0.341 -8.082 1.00 35.09 107 GLY A CA 1
ATOM 816 C C . GLY A 1 107 ? -21.335 0.092 -8.421 1.00 35.09 107 GLY A C 1
ATOM 817 O O . GLY A 1 107 ? -22.110 -0.230 -7.491 1.00 35.09 107 GLY A O 1
#